Protein AF-A0A948AY35-F1 (afdb_monomer_lite)

Foldseek 3Di:
DVVVVVVVVVVVVVVVVVVCVVVVVVVVVVVVVVVVVVVVVVVVVVVVVVVVVVVVVVVVVVVVVVVVVVVVVVVVVVVVVVVVVVVVVVVVDDDPPPDDDLDFDWAFQDPVLLVDPDDDQQQFWKQFPVLAIDRDPSRQNVVVPGGTITTDHRPPPPDD

Secondary structure (DSSP, 8-state):
-HHHHHHHHHHHHHHHHHHHHHHHHHHHHHHHHHHHHHHHHHHHHHHHHHHHHHHHHHHHHHHHHHHHHHHHHHHHHHHHHHHHHHHHHHHH----SSS-------EEPPHHHHT-S--------EEETTS-EESSHHHHHHTSS-SEEEES-TT-----

Structure (mmCIF, N/CA/C/O backbone):
data_AF-A0A948AY35-F1
#
_entry.id   AF-A0A948AY35-F1
#
loop_
_atom_site.group_PDB
_atom_site.id
_atom_site.type_symbol
_atom_site.label_atom_id
_atom_site.label_alt_id
_atom_site.label_comp_id
_atom_site.label_asym_id
_atom_site.label_entity_id
_atom_site.label_seq_id
_atom_site.pdbx_PDB_ins_code
_atom_site.Cartn_x
_atom_site.Cartn_y
_atom_site.Cartn_z
_atom_site.occupancy
_atom_site.B_iso_or_equiv
_atom_site.auth_seq_id
_atom_site.auth_comp_id
_atom_site.auth_asym_id
_atom_site.auth_atom_id
_atom_site.pdbx_PDB_model_num
ATOM 1 N N . MET A 1 1 ? -62.578 8.466 62.075 1.00 75.56 1 MET A N 1
ATOM 2 C CA . MET A 1 1 ? -62.343 7.044 61.731 1.00 75.56 1 MET A CA 1
ATOM 3 C C . MET A 1 1 ? -61.662 6.896 60.367 1.00 75.56 1 MET A C 1
ATOM 5 O O . MET A 1 1 ? -60.543 6.408 60.336 1.00 75.56 1 MET A O 1
ATOM 9 N N . ALA A 1 2 ? -62.238 7.414 59.273 1.00 84.88 2 ALA A N 1
ATOM 10 C CA . ALA A 1 2 ? -61.707 7.247 57.907 1.00 84.88 2 ALA A CA 1
ATOM 11 C C . ALA A 1 2 ? -60.247 7.711 57.679 1.00 84.88 2 ALA A C 1
ATOM 13 O O . ALA A 1 2 ? -59.473 6.994 57.057 1.00 84.88 2 ALA A O 1
ATOM 14 N N . LYS A 1 3 ? -59.824 8.859 58.235 1.00 87.44 3 LYS A N 1
ATOM 15 C CA . LYS A 1 3 ? -58.433 9.350 58.091 1.00 87.44 3 LYS A CA 1
ATOM 16 C C . LYS A 1 3 ? -57.384 8.419 58.718 1.00 87.44 3 LYS A C 1
ATOM 18 O O . LYS A 1 3 ? -56.326 8.228 58.138 1.00 87.44 3 LYS A O 1
ATOM 23 N N . LYS A 1 4 ? -57.684 7.815 59.877 1.00 87.88 4 LYS A N 1
ATOM 24 C CA . LYS A 1 4 ? -56.790 6.836 60.530 1.00 87.88 4 LYS A CA 1
ATOM 25 C C . LYS A 1 4 ? -56.676 5.549 59.709 1.00 87.88 4 LYS A C 1
ATOM 27 O O . LYS A 1 4 ? -55.594 4.988 59.620 1.00 87.88 4 LYS A O 1
ATOM 32 N N . LEU A 1 5 ? -57.778 5.125 59.087 1.00 89.56 5 LEU A N 1
ATOM 33 C CA . LEU A 1 5 ? -57.800 3.957 58.209 1.00 89.56 5 LEU A CA 1
ATOM 34 C C . LEU A 1 5 ? -56.969 4.193 56.936 1.00 89.56 5 LEU A C 1
ATOM 36 O O . LEU A 1 5 ? -56.169 3.343 56.575 1.00 89.56 5 LEU A O 1
ATOM 40 N N . LEU A 1 6 ? -57.090 5.369 56.307 1.00 89.50 6 LEU A N 1
ATOM 41 C CA . LEU A 1 6 ? -56.296 5.735 55.125 1.00 89.50 6 LEU A CA 1
ATOM 42 C C . LEU A 1 6 ? -54.789 5.764 55.402 1.00 89.50 6 LEU A C 1
ATOM 44 O O . LEU A 1 6 ? -54.023 5.258 54.591 1.00 89.50 6 LEU A O 1
ATOM 48 N N . ILE A 1 7 ? -54.377 6.311 56.550 1.00 93.25 7 ILE A N 1
ATOM 49 C CA . ILE A 1 7 ? -52.964 6.339 56.961 1.00 93.25 7 ILE A CA 1
ATOM 50 C C . ILE A 1 7 ? -52.431 4.917 57.183 1.00 93.25 7 ILE A C 1
ATOM 52 O O . ILE A 1 7 ? -51.309 4.609 56.801 1.00 93.25 7 ILE A O 1
ATOM 56 N N . LEU A 1 8 ? -53.230 4.029 57.778 1.00 93.00 8 LEU A N 1
ATOM 57 C CA . LEU A 1 8 ? -52.825 2.634 57.969 1.00 93.00 8 LEU A CA 1
ATOM 58 C C . LEU A 1 8 ? -52.699 1.883 56.639 1.00 93.00 8 LEU A C 1
ATOM 60 O O . LEU A 1 8 ? -51.739 1.141 56.456 1.00 93.00 8 LEU A O 1
ATOM 64 N N . VAL A 1 9 ? -53.622 2.108 55.699 1.00 92.44 9 VAL A N 1
ATOM 65 C CA . VAL A 1 9 ? -53.564 1.504 54.360 1.00 92.44 9 VAL A CA 1
ATOM 66 C C . VAL A 1 9 ? -52.343 2.003 53.588 1.00 92.44 9 VAL A C 1
ATOM 68 O O . VAL A 1 9 ? -51.638 1.193 52.995 1.00 92.44 9 VAL A O 1
ATOM 71 N N . SER A 1 10 ? -52.034 3.303 53.629 1.00 92.50 10 SER A N 1
ATOM 72 C CA . SER A 1 10 ? -50.849 3.835 52.948 1.00 92.50 10 SER A CA 1
ATOM 73 C C . SER A 1 10 ? -49.544 3.326 53.560 1.00 92.50 10 SER A C 1
ATOM 75 O O . SER A 1 10 ? -48.650 2.944 52.814 1.00 92.50 10 SER A O 1
ATOM 77 N N . ILE A 1 11 ? -49.441 3.240 54.892 1.00 93.56 11 ILE A N 1
ATOM 78 C CA . ILE A 1 11 ? -48.275 2.645 55.567 1.00 93.56 11 ILE A CA 1
ATOM 79 C C . ILE A 1 11 ? -48.098 1.181 55.153 1.00 93.56 11 ILE A C 1
ATOM 81 O O . ILE A 1 11 ? -46.978 0.759 54.880 1.00 93.56 11 ILE A O 1
ATOM 85 N N . PHE A 1 12 ? -49.188 0.415 55.068 1.00 94.44 12 PHE A N 1
ATOM 86 C CA . PHE A 1 12 ? -49.132 -0.994 54.679 1.00 94.44 12 PHE A CA 1
ATOM 87 C C . PHE A 1 12 ? -48.698 -1.173 53.218 1.00 94.44 12 PHE A C 1
ATOM 89 O O . PHE A 1 12 ? -47.866 -2.027 52.924 1.00 94.44 12 PHE A O 1
ATOM 96 N N . VAL A 1 13 ? -49.204 -0.331 52.311 1.00 93.25 13 VAL A N 1
ATOM 97 C CA . VAL A 1 13 ? -48.786 -0.317 50.901 1.00 93.25 13 VAL A CA 1
ATOM 98 C C . VAL A 1 13 ? -47.312 0.067 50.771 1.00 93.25 13 VAL A C 1
ATOM 100 O O . VAL A 1 13 ? -46.573 -0.616 50.072 1.00 93.25 13 VAL A O 1
ATOM 103 N N . ILE A 1 14 ? -46.858 1.109 51.477 1.00 91.25 14 ILE A N 1
ATOM 104 C CA . ILE A 1 14 ? -45.447 1.520 51.473 1.00 91.25 14 ILE A CA 1
ATOM 105 C C . ILE A 1 14 ? -44.566 0.391 52.019 1.00 91.25 14 ILE A C 1
ATOM 107 O O . ILE A 1 14 ? -43.580 0.044 51.383 1.00 91.25 14 ILE A O 1
ATOM 111 N N . ALA A 1 15 ? -44.933 -0.231 53.142 1.00 90.50 15 ALA A N 1
ATOM 112 C CA . ALA A 1 15 ? -44.180 -1.345 53.718 1.00 90.50 15 ALA A CA 1
ATOM 113 C C . ALA A 1 15 ? -44.100 -2.551 52.766 1.00 90.50 15 ALA A C 1
ATOM 115 O O . ALA A 1 15 ? -43.028 -3.126 52.605 1.00 90.50 15 ALA A O 1
ATOM 116 N N . PHE A 1 16 ? -45.198 -2.902 52.089 1.00 89.50 16 PHE A N 1
ATOM 117 C CA . PHE A 1 16 ? -45.213 -3.973 51.089 1.00 89.50 16 PHE A CA 1
ATOM 118 C C . PHE A 1 16 ? -44.311 -3.660 49.886 1.00 89.50 16 PHE A C 1
ATOM 120 O O . PHE A 1 16 ? -43.584 -4.532 49.422 1.00 89.50 16 PHE A O 1
ATOM 127 N N . VAL A 1 17 ? -44.301 -2.408 49.415 1.00 87.75 17 VAL A N 1
ATOM 128 C CA . VAL A 1 17 ? -43.393 -1.958 48.348 1.00 87.75 17 VAL A CA 1
ATOM 129 C C . VAL A 1 17 ? -41.935 -2.000 48.811 1.00 87.75 17 VAL A C 1
ATOM 131 O O . VAL A 1 17 ? -41.091 -2.508 48.081 1.00 87.75 17 VAL A O 1
ATOM 134 N N . LEU A 1 18 ? -41.634 -1.542 50.032 1.00 83.94 18 LEU A N 1
ATOM 135 C CA . LEU A 1 18 ? -40.282 -1.585 50.604 1.00 83.94 18 LEU A CA 1
ATOM 136 C C . LEU A 1 18 ? -39.753 -3.021 50.760 1.00 83.94 18 LEU A C 1
ATOM 138 O O . LEU A 1 18 ? -38.554 -3.239 50.617 1.00 83.94 18 LEU A O 1
ATOM 142 N N . LEU A 1 19 ? -40.627 -4.004 51.004 1.00 82.69 19 LEU A N 1
ATOM 143 C CA . LEU A 1 19 ? -40.253 -5.423 51.047 1.00 82.69 19 LEU A CA 1
ATOM 144 C C . LEU A 1 19 ? -39.907 -6.004 49.669 1.00 82.69 19 LEU A C 1
ATOM 146 O O . LEU A 1 19 ? -39.177 -6.988 49.607 1.00 82.69 19 LEU A O 1
ATOM 150 N N . GLN A 1 20 ? -40.389 -5.403 48.577 1.00 86.00 20 GLN A N 1
ATOM 151 C CA . GLN A 1 20 ? -40.056 -5.835 47.215 1.00 86.00 20 GLN A CA 1
ATOM 152 C C . GLN A 1 20 ? -38.741 -5.234 46.697 1.00 86.00 20 GLN A C 1
ATOM 154 O O . GLN A 1 20 ? -38.118 -5.822 45.817 1.00 86.00 20 GLN A O 1
ATOM 159 N N . ILE A 1 21 ? -38.279 -4.107 47.252 1.00 83.06 21 ILE A N 1
ATOM 160 C CA . ILE A 1 21 ? -37.003 -3.459 46.891 1.00 83.06 21 ILE A CA 1
ATOM 161 C C . ILE A 1 21 ? -35.799 -4.423 46.885 1.00 83.06 21 ILE A C 1
ATOM 163 O O . ILE A 1 21 ? -35.126 -4.463 45.857 1.00 83.06 21 ILE A O 1
ATOM 167 N N . PRO A 1 22 ? -35.541 -5.253 47.923 1.00 79.38 22 PRO A N 1
ATOM 168 C CA . PRO A 1 22 ? -34.381 -6.152 47.918 1.00 79.38 22 PRO A CA 1
ATOM 169 C C . PRO A 1 22 ? -34.367 -7.133 46.733 1.00 79.38 22 PRO A C 1
ATOM 171 O O . PRO A 1 22 ? -33.296 -7.452 46.228 1.00 79.38 22 PRO A O 1
ATOM 174 N N . SER A 1 23 ? -35.536 -7.562 46.239 1.00 82.62 23 SER A N 1
ATOM 175 C CA . SER A 1 23 ? -35.623 -8.439 45.058 1.00 82.62 23 SER A CA 1
ATOM 176 C C . SER A 1 23 ? -35.258 -7.723 43.753 1.00 82.62 23 SER A C 1
ATOM 178 O O . SER A 1 23 ? -34.711 -8.329 42.832 1.00 82.62 23 SER A O 1
ATOM 180 N N . VAL A 1 24 ? -35.540 -6.419 43.676 1.00 82.75 24 VAL A N 1
ATOM 181 C CA . VAL A 1 24 ? -35.216 -5.593 42.511 1.00 82.75 24 VAL A CA 1
ATOM 182 C C . VAL A 1 24 ? -33.726 -5.252 42.502 1.00 82.75 24 VAL A C 1
ATOM 184 O O . VAL A 1 24 ? -33.115 -5.312 41.439 1.00 82.75 24 VAL A O 1
ATOM 187 N N . ASP A 1 25 ? -33.126 -4.954 43.658 1.00 84.50 25 ASP A N 1
ATOM 188 C CA . ASP A 1 25 ? -31.681 -4.711 43.777 1.00 84.50 25 ASP A CA 1
ATOM 189 C C . ASP A 1 25 ? -30.849 -5.933 43.350 1.00 84.50 25 ASP A C 1
ATOM 191 O O . ASP A 1 25 ? -29.902 -5.781 42.579 1.00 84.50 25 ASP A O 1
ATOM 195 N N . GLU A 1 26 ? -31.233 -7.145 43.769 1.00 86.56 26 GLU A N 1
ATOM 196 C CA . GLU A 1 26 ? -30.557 -8.392 43.372 1.00 86.56 26 GLU A CA 1
ATOM 197 C C . GLU A 1 26 ? -30.661 -8.643 41.856 1.00 86.56 26 GLU A C 1
ATOM 199 O O . GLU A 1 26 ? -29.672 -8.976 41.200 1.00 86.56 26 GLU A O 1
ATOM 204 N N . TYR A 1 27 ? -31.835 -8.392 41.263 1.00 85.31 27 TYR A N 1
ATOM 205 C CA . TYR A 1 27 ? -32.019 -8.471 39.812 1.00 85.31 27 TYR A CA 1
ATOM 206 C C . TYR A 1 27 ? -31.149 -7.450 39.061 1.00 85.31 27 TYR A C 1
ATOM 208 O O . TYR A 1 27 ? -30.494 -7.785 38.073 1.00 85.31 27 TYR A O 1
ATOM 216 N N . VAL A 1 28 ? -31.110 -6.199 39.531 1.00 90.00 28 VAL A N 1
ATOM 217 C CA . VAL A 1 28 ? -30.303 -5.129 38.924 1.00 90.00 28 VAL A CA 1
ATOM 218 C C . VAL A 1 28 ? -28.807 -5.425 39.045 1.00 90.00 28 VAL A C 1
ATOM 220 O O . VAL A 1 28 ? -28.068 -5.174 38.090 1.00 90.00 28 VAL A O 1
ATOM 223 N N . GLN A 1 29 ? -28.354 -5.987 40.169 1.00 91.75 29 GLN A N 1
ATOM 224 C CA . GLN A 1 29 ? -26.970 -6.434 40.335 1.00 91.75 29 GLN A CA 1
ATOM 225 C C . GLN A 1 29 ? -26.615 -7.545 39.346 1.00 91.75 29 GLN A C 1
ATOM 227 O O . GLN A 1 29 ? -25.648 -7.387 38.609 1.00 91.75 29 GLN A O 1
ATOM 232 N N . GLY A 1 30 ? -27.440 -8.588 39.218 1.00 90.06 30 GLY A N 1
ATOM 233 C CA . GLY A 1 30 ? -27.174 -9.671 38.263 1.00 90.06 30 GLY A CA 1
ATOM 234 C C . GLY A 1 30 ? -27.109 -9.195 36.806 1.00 90.06 30 GLY A C 1
ATOM 235 O O . GLY A 1 30 ? -26.261 -9.640 36.029 1.00 90.06 30 GLY A O 1
ATOM 236 N N . VAL A 1 31 ? -27.954 -8.228 36.429 1.00 92.25 31 VAL A N 1
ATOM 237 C CA . VAL A 1 31 ? -27.867 -7.585 35.109 1.00 92.25 31 VAL A CA 1
ATOM 238 C C . VAL A 1 31 ? -26.549 -6.817 34.965 1.00 92.25 31 VAL A C 1
ATOM 240 O O . VAL A 1 31 ? -25.875 -6.950 33.944 1.00 92.25 31 VAL A O 1
ATOM 243 N N . LYS A 1 32 ? -26.152 -6.038 35.978 1.00 93.94 32 LYS A N 1
ATOM 244 C CA . LYS A 1 32 ? -24.899 -5.270 35.969 1.00 93.94 32 LYS A CA 1
ATOM 245 C C . LYS A 1 32 ? -23.674 -6.176 35.855 1.00 93.94 32 LYS A C 1
ATOM 247 O O . LYS A 1 32 ? -22.768 -5.850 35.090 1.00 93.94 32 LYS A O 1
ATOM 252 N N . ASP A 1 33 ? -23.674 -7.306 36.547 1.00 94.88 33 ASP A N 1
ATOM 253 C CA . ASP A 1 33 ? -22.585 -8.280 36.508 1.00 94.88 33 ASP A CA 1
ATOM 254 C C . ASP A 1 33 ? -22.471 -8.909 35.115 1.00 94.88 33 ASP A C 1
ATOM 256 O O . ASP A 1 33 ? -21.389 -8.912 34.532 1.00 94.88 33 ASP A O 1
ATOM 260 N N . SER A 1 34 ? -23.596 -9.298 34.500 1.00 92.75 34 SER A N 1
ATOM 261 C CA . SER A 1 34 ? -23.608 -9.829 33.128 1.00 92.75 34 SER A CA 1
ATOM 262 C C . SER A 1 34 ? -23.106 -8.818 32.088 1.00 92.75 34 SER A C 1
ATOM 264 O O . SER A 1 34 ? -22.402 -9.179 31.142 1.00 92.75 34 SER A O 1
ATOM 266 N N . PHE A 1 35 ? -23.453 -7.537 32.247 1.00 93.81 35 PHE A N 1
ATOM 267 C CA . PHE A 1 35 ? -22.922 -6.476 31.388 1.00 93.81 35 PHE A CA 1
ATOM 268 C C . PHE A 1 35 ? -21.432 -6.218 31.632 1.00 93.81 35 PHE A C 1
ATOM 270 O O . PHE A 1 35 ? -20.707 -5.953 30.674 1.00 93.81 35 PHE A O 1
ATOM 277 N N . THR A 1 36 ? -20.976 -6.308 32.882 1.00 94.44 36 THR A N 1
ATOM 278 C CA . THR A 1 36 ? -19.568 -6.114 33.253 1.00 94.44 36 THR A CA 1
ATOM 279 C C . THR A 1 36 ? -18.703 -7.226 32.668 1.00 94.44 36 THR A C 1
ATOM 281 O O . THR A 1 36 ? -17.741 -6.929 31.973 1.00 94.44 36 THR A O 1
ATOM 284 N N . GLU A 1 37 ? -19.114 -8.486 32.814 1.00 95.00 37 GLU A N 1
ATOM 285 C CA . GLU A 1 37 ? -18.413 -9.641 32.239 1.00 95.00 37 GLU A CA 1
ATOM 286 C C . GLU A 1 37 ? -18.316 -9.554 30.709 1.00 95.00 37 GLU A C 1
ATOM 288 O O . GLU A 1 37 ? -17.250 -9.744 30.127 1.00 95.00 37 GLU A O 1
ATOM 293 N N . LYS A 1 38 ? -19.413 -9.192 30.029 1.00 96.62 38 LYS A N 1
ATOM 294 C CA . LYS A 1 38 ? -19.388 -8.995 28.570 1.00 96.62 38 LYS A CA 1
ATOM 295 C C . LYS A 1 38 ? -18.461 -7.862 28.153 1.00 96.62 38 LYS A C 1
ATOM 297 O O . LYS A 1 38 ? -17.773 -7.993 27.146 1.00 96.62 38 LYS A O 1
ATOM 302 N N . ARG A 1 39 ? -18.462 -6.752 28.893 1.00 95.25 39 ARG A N 1
ATOM 303 C CA . ARG A 1 39 ? -17.567 -5.621 28.632 1.00 95.25 39 ARG A CA 1
ATOM 304 C C . ARG A 1 39 ? -16.108 -6.042 28.786 1.00 95.25 39 ARG A C 1
ATOM 306 O O . ARG A 1 39 ? -15.298 -5.658 27.952 1.00 95.25 39 ARG A O 1
ATOM 313 N N . ASP A 1 40 ? -15.795 -6.828 29.808 1.00 96.19 40 ASP A N 1
ATOM 314 C CA . ASP A 1 40 ? -14.427 -7.258 30.087 1.00 96.19 40 ASP A CA 1
ATOM 315 C C . ASP A 1 40 ? -13.937 -8.256 29.018 1.00 96.19 40 ASP A C 1
ATOM 317 O O . ASP A 1 40 ? -12.861 -8.063 28.461 1.00 96.19 40 ASP A O 1
ATOM 321 N N . ASN A 1 41 ? -14.779 -9.205 28.585 1.00 96.25 41 ASN A N 1
ATOM 322 C CA . ASN A 1 41 ? -14.470 -10.085 27.444 1.00 96.25 41 ASN A CA 1
ATOM 323 C C . ASN A 1 41 ? -14.217 -9.303 26.142 1.00 96.25 41 ASN A C 1
ATOM 325 O O . ASN A 1 41 ? -13.321 -9.633 25.368 1.00 96.25 41 ASN A O 1
ATOM 329 N N . VAL A 1 42 ? -15.012 -8.259 25.880 1.00 97.44 42 VAL A N 1
ATOM 330 C CA . VAL A 1 42 ? -14.816 -7.396 24.703 1.00 97.44 42 VAL A CA 1
ATOM 331 C C . VAL A 1 42 ? -13.522 -6.590 24.817 1.00 97.44 42 VAL A C 1
ATOM 333 O O . VAL A 1 42 ? -12.857 -6.387 23.806 1.00 97.44 42 VAL A O 1
ATOM 336 N N . ALA A 1 43 ? -13.155 -6.138 26.018 1.00 97.31 43 ALA A N 1
ATOM 337 C CA . ALA A 1 43 ? -11.902 -5.427 26.247 1.00 97.31 43 ALA A CA 1
ATOM 338 C C . ALA A 1 43 ? -10.685 -6.331 25.983 1.00 97.31 43 ALA A C 1
ATOM 340 O O . ALA A 1 43 ? -9.770 -5.914 25.280 1.00 97.31 43 ALA A O 1
ATOM 341 N N . GLU A 1 44 ? -10.713 -7.584 26.449 1.00 96.06 44 GLU A N 1
ATOM 342 C CA . GLU A 1 44 ? -9.636 -8.550 26.188 1.00 96.06 44 GLU A CA 1
ATOM 343 C C . GLU A 1 44 ? -9.500 -8.893 24.695 1.00 96.06 44 GLU A C 1
ATOM 345 O O . GLU A 1 44 ? -8.390 -8.940 24.159 1.00 96.06 44 GLU A O 1
ATOM 350 N N . GLU A 1 45 ? -10.619 -9.092 23.991 1.00 97.38 45 GLU A N 1
ATOM 351 C CA . GLU A 1 45 ? -10.603 -9.304 22.538 1.00 97.38 45 GLU A CA 1
ATOM 352 C C . GLU A 1 45 ? -10.092 -8.066 21.790 1.00 97.38 45 GLU A C 1
ATOM 354 O O . GLU A 1 45 ? -9.330 -8.195 20.831 1.00 97.38 45 GLU A O 1
ATOM 359 N N . TYR A 1 46 ? -10.462 -6.863 22.239 1.00 95.94 46 TYR A N 1
ATOM 360 C CA . TYR A 1 46 ? -9.975 -5.619 21.651 1.00 95.94 46 TYR A CA 1
ATOM 361 C C . TYR A 1 46 ? -8.459 -5.483 21.798 1.00 95.94 46 TYR A C 1
ATOM 363 O O . TYR A 1 46 ? -7.789 -5.180 20.811 1.00 95.94 46 TYR A O 1
ATOM 371 N N . ASP A 1 47 ? -7.911 -5.755 22.983 1.00 97.31 47 ASP A N 1
ATOM 372 C CA . ASP A 1 47 ? -6.466 -5.700 23.217 1.00 97.31 47 ASP A CA 1
ATOM 373 C C . ASP A 1 47 ? -5.726 -6.750 22.372 1.00 97.31 47 ASP A C 1
ATOM 375 O O . ASP A 1 47 ? -4.760 -6.423 21.683 1.00 97.31 47 ASP A O 1
ATOM 379 N N . ARG A 1 48 ? -6.252 -7.980 22.279 1.00 96.25 48 ARG A N 1
ATOM 380 C CA . ARG A 1 48 ? -5.687 -9.026 21.408 1.00 96.25 48 ARG A CA 1
ATOM 381 C C . ARG A 1 48 ? -5.680 -8.622 19.932 1.00 96.25 48 ARG A C 1
ATOM 383 O O . ARG A 1 48 ? -4.751 -8.957 19.194 1.00 96.25 48 ARG A O 1
ATOM 390 N N . VAL A 1 49 ? -6.744 -7.971 19.467 1.00 97.62 49 VAL A N 1
ATOM 391 C CA . VAL A 1 49 ? -6.829 -7.463 18.092 1.00 97.62 49 VAL A CA 1
ATOM 392 C C . VAL A 1 49 ? -5.858 -6.308 17.897 1.00 97.62 49 VAL A C 1
ATOM 394 O O . VAL A 1 49 ? -5.170 -6.275 16.882 1.00 97.62 49 VAL A O 1
ATOM 397 N N . LYS A 1 50 ? -5.759 -5.397 18.863 1.00 97.69 50 LYS A N 1
ATOM 398 C CA . LYS A 1 50 ? -4.847 -4.257 18.817 1.00 97.69 50 LYS A CA 1
ATOM 399 C C . LYS A 1 50 ? -3.387 -4.696 18.706 1.00 97.69 50 LYS A C 1
ATOM 401 O O . LYS A 1 50 ? -2.679 -4.148 17.867 1.00 97.69 50 LYS A O 1
ATOM 406 N N . ASP A 1 51 ? -2.974 -5.710 19.462 1.00 97.25 51 ASP A N 1
ATOM 407 C CA . ASP A 1 51 ? -1.616 -6.262 19.386 1.00 97.25 51 ASP A CA 1
ATOM 408 C C . ASP A 1 51 ? -1.327 -6.841 17.995 1.00 97.25 51 ASP A C 1
ATOM 410 O O . ASP A 1 51 ? -0.337 -6.491 17.360 1.00 97.25 51 ASP A O 1
ATOM 414 N N . LYS A 1 52 ? -2.250 -7.646 17.452 1.00 97.88 52 LYS A N 1
ATOM 415 C CA . LYS A 1 52 ? -2.116 -8.180 16.086 1.00 97.88 52 LYS A CA 1
ATOM 416 C C . LYS A 1 52 ? -2.081 -7.086 15.024 1.00 97.88 52 LYS A C 1
ATOM 418 O O . LYS A 1 52 ? -1.415 -7.249 14.009 1.00 97.88 52 LYS A O 1
ATOM 423 N N . VAL A 1 53 ? -2.850 -6.016 15.212 1.00 97.88 53 VAL A N 1
ATOM 424 C CA . VAL A 1 53 ? -2.841 -4.870 14.299 1.00 97.88 53 VAL A CA 1
ATOM 425 C C . VAL A 1 53 ? -1.490 -4.165 14.370 1.00 97.88 53 VAL A C 1
ATOM 427 O O . VAL A 1 53 ? -0.963 -3.836 13.315 1.00 97.88 53 VAL A O 1
ATOM 430 N N . SER A 1 54 ? -0.903 -4.006 15.559 1.00 97.38 54 SER A N 1
ATOM 431 C CA . SER A 1 54 ? 0.453 -3.466 15.716 1.00 97.38 54 SER A CA 1
ATOM 432 C C . SER A 1 54 ? 1.483 -4.312 14.964 1.00 97.38 54 SER A C 1
ATOM 434 O O . SER A 1 54 ? 2.194 -3.778 14.123 1.00 97.38 54 SER A O 1
ATOM 436 N N . ASP A 1 55 ? 1.475 -5.636 15.154 1.00 97.88 55 ASP A N 1
ATOM 437 C CA . ASP A 1 55 ? 2.391 -6.548 14.449 1.00 97.88 55 ASP A CA 1
ATOM 438 C C . ASP A 1 55 ? 2.256 -6.464 12.918 1.00 97.88 55 ASP A C 1
ATOM 440 O O . ASP A 1 55 ? 3.210 -6.682 12.170 1.00 97.88 55 ASP A O 1
ATOM 444 N N . VAL A 1 56 ? 1.035 -6.234 12.425 1.00 97.75 56 VAL A N 1
ATOM 445 C CA . VAL A 1 56 ? 0.778 -6.061 10.990 1.00 97.75 56 VAL A CA 1
ATOM 446 C C . VAL A 1 56 ? 1.295 -4.712 10.507 1.00 97.75 56 VAL A C 1
ATOM 448 O O . VAL A 1 56 ? 1.851 -4.660 9.414 1.00 97.75 56 VAL A O 1
ATOM 451 N N . VAL A 1 57 ? 1.123 -3.647 11.293 1.00 97.88 57 VAL A N 1
ATOM 452 C CA . VAL A 1 57 ? 1.642 -2.314 10.962 1.00 97.88 57 VAL A CA 1
ATOM 453 C C . VAL A 1 57 ? 3.163 -2.358 10.839 1.00 97.88 57 VAL A C 1
ATOM 455 O O . VAL A 1 57 ? 3.667 -1.952 9.796 1.00 97.88 57 VAL A O 1
ATOM 458 N N . ASP A 1 58 ? 3.865 -2.964 11.798 1.00 97.06 58 ASP A N 1
ATOM 459 C CA . ASP A 1 58 ? 5.330 -3.076 11.769 1.00 97.06 58 ASP A CA 1
ATOM 460 C C . ASP A 1 58 ? 5.816 -3.802 10.499 1.00 97.06 58 ASP A C 1
ATOM 462 O O . ASP A 1 58 ? 6.686 -3.323 9.777 1.00 97.06 58 ASP A O 1
ATOM 466 N N . LYS A 1 59 ? 5.170 -4.917 10.129 1.00 97.88 59 LYS A N 1
ATOM 467 C CA . LYS A 1 59 ? 5.503 -5.649 8.890 1.00 97.88 59 LYS A CA 1
ATOM 468 C C . LYS A 1 59 ? 5.248 -4.847 7.619 1.00 97.88 59 LYS A C 1
ATOM 470 O O . LYS A 1 59 ? 5.922 -5.065 6.611 1.00 97.88 59 LYS A O 1
ATOM 475 N N . VAL A 1 60 ? 4.220 -4.001 7.620 1.00 97.81 60 VAL A N 1
ATOM 476 C CA . VAL A 1 60 ? 3.907 -3.137 6.477 1.00 97.81 60 VAL A CA 1
ATOM 477 C C . VAL A 1 60 ? 4.960 -2.042 6.347 1.00 97.81 60 VAL A C 1
ATOM 479 O O . VAL A 1 60 ? 5.355 -1.745 5.223 1.00 97.81 60 VAL A O 1
ATOM 482 N N . GLU A 1 61 ? 5.439 -1.487 7.459 1.00 97.25 61 GLU A N 1
ATOM 483 C CA . GLU A 1 61 ? 6.531 -0.509 7.464 1.00 97.25 61 GLU A CA 1
ATOM 484 C C . GLU A 1 61 ? 7.842 -1.130 6.959 1.00 97.25 61 GLU A C 1
ATOM 486 O O . GLU A 1 61 ? 8.421 -0.591 6.016 1.00 97.25 61 GLU A O 1
ATOM 491 N N . ASP A 1 62 ? 8.218 -2.319 7.443 1.00 95.94 62 ASP A N 1
ATOM 492 C CA . ASP A 1 62 ? 9.393 -3.058 6.945 1.00 95.94 62 ASP A CA 1
ATOM 493 C C . ASP A 1 62 ? 9.290 -3.352 5.435 1.00 95.94 62 ASP A C 1
ATOM 495 O O . ASP A 1 62 ? 10.250 -3.229 4.673 1.00 95.94 62 ASP A O 1
ATOM 499 N N . THR A 1 63 ? 8.098 -3.752 4.975 1.00 97.25 63 THR A N 1
ATOM 500 C CA . THR A 1 63 ? 7.855 -4.035 3.551 1.00 97.25 63 THR A CA 1
ATOM 501 C C . THR A 1 63 ? 7.942 -2.762 2.717 1.00 97.25 63 THR A C 1
ATOM 503 O O . THR A 1 63 ? 8.424 -2.809 1.588 1.00 97.25 63 THR A O 1
ATOM 506 N N . LYS A 1 64 ? 7.469 -1.629 3.246 1.00 97.44 64 LYS A N 1
ATOM 507 C CA . LYS A 1 64 ? 7.540 -0.341 2.561 1.00 97.44 64 LYS A CA 1
ATOM 508 C C . LYS A 1 64 ? 8.995 0.080 2.358 1.00 97.44 64 LYS A C 1
ATOM 510 O O . LYS A 1 64 ? 9.336 0.427 1.234 1.00 97.44 64 LYS A O 1
ATOM 515 N N . GLU A 1 65 ? 9.823 0.003 3.397 1.00 94.62 65 GLU A N 1
ATOM 516 C CA . GLU A 1 65 ? 11.251 0.344 3.311 1.00 94.62 65 GLU A CA 1
ATOM 517 C C . GLU A 1 65 ? 11.955 -0.526 2.258 1.00 94.62 65 GLU A C 1
ATOM 519 O O . GLU A 1 65 ? 12.590 -0.009 1.343 1.00 94.62 65 GLU A O 1
ATOM 524 N N . GLY A 1 66 ? 11.713 -1.843 2.272 1.00 94.81 66 GLY A N 1
ATOM 525 C CA . GLY A 1 66 ? 12.273 -2.740 1.256 1.00 94.81 66 GLY A CA 1
ATOM 526 C C . GLY A 1 66 ? 11.772 -2.478 -0.173 1.00 94.81 66 GLY A C 1
ATOM 527 O O . GLY A 1 66 ? 12.481 -2.760 -1.139 1.00 94.81 66 GLY A O 1
ATOM 528 N N . VAL A 1 67 ? 10.553 -1.953 -0.337 1.00 97.19 67 VAL A N 1
ATOM 529 C CA . VAL A 1 67 ? 10.025 -1.547 -1.650 1.00 97.19 67 VAL A CA 1
ATOM 530 C C . VAL A 1 67 ? 10.665 -0.243 -2.121 1.00 97.19 67 VAL A C 1
ATOM 532 O O . VAL A 1 67 ? 10.961 -0.138 -3.307 1.00 97.19 67 VAL A O 1
ATOM 535 N N . GLU A 1 68 ? 10.891 0.723 -1.231 1.00 96.94 68 GLU A N 1
ATOM 536 C CA . GLU A 1 68 ? 11.585 1.976 -1.557 1.00 96.94 68 GLU A CA 1
ATOM 537 C C . GLU A 1 68 ? 13.024 1.688 -2.029 1.00 96.94 68 GLU A C 1
ATOM 539 O O . GLU A 1 68 ? 13.384 2.100 -3.131 1.00 96.94 68 GLU A O 1
ATOM 544 N N . ASP A 1 69 ? 13.773 0.836 -1.318 1.00 96.19 69 ASP A N 1
ATOM 545 C CA . ASP A 1 69 ? 15.118 0.393 -1.733 1.00 96.19 69 ASP A CA 1
ATOM 546 C C . ASP A 1 69 ? 15.123 -0.314 -3.105 1.00 96.19 69 ASP A C 1
ATOM 548 O O . ASP A 1 69 ? 16.028 -0.150 -3.937 1.00 96.19 69 ASP A O 1
ATOM 552 N N . ALA A 1 70 ? 14.106 -1.145 -3.357 1.00 96.75 70 ALA A N 1
ATOM 553 C CA . ALA A 1 70 ? 13.964 -1.845 -4.629 1.00 96.75 70 ALA A CA 1
ATOM 554 C C . ALA A 1 70 ? 13.629 -0.884 -5.778 1.00 96.75 70 ALA A C 1
ATOM 556 O O . ALA A 1 70 ? 14.118 -1.078 -6.892 1.00 96.75 70 ALA A O 1
ATOM 557 N N . ILE A 1 71 ? 12.807 0.139 -5.522 1.00 97.56 71 ILE A N 1
ATOM 558 C CA . ILE A 1 71 ? 12.485 1.182 -6.500 1.00 97.56 71 ILE A CA 1
ATOM 559 C C . ILE A 1 71 ? 13.744 1.965 -6.864 1.00 97.56 71 ILE A C 1
ATOM 561 O O . ILE A 1 71 ? 13.981 2.151 -8.055 1.00 97.56 71 ILE A O 1
ATOM 565 N N . ASP A 1 72 ? 14.569 2.345 -5.889 1.00 96.94 72 ASP A N 1
ATOM 566 C CA . ASP A 1 72 ? 15.824 3.063 -6.143 1.00 96.94 72 ASP A CA 1
ATOM 567 C C . ASP A 1 72 ? 16.764 2.233 -7.027 1.00 96.94 72 ASP A C 1
ATOM 569 O O . ASP A 1 72 ? 17.248 2.707 -8.053 1.00 96.94 72 ASP A O 1
ATOM 573 N N . THR A 1 73 ? 16.913 0.940 -6.720 1.00 97.56 73 THR A N 1
ATOM 574 C CA . THR A 1 73 ? 17.719 0.017 -7.540 1.00 97.56 73 THR A CA 1
ATOM 575 C C . THR A 1 73 ? 17.202 -0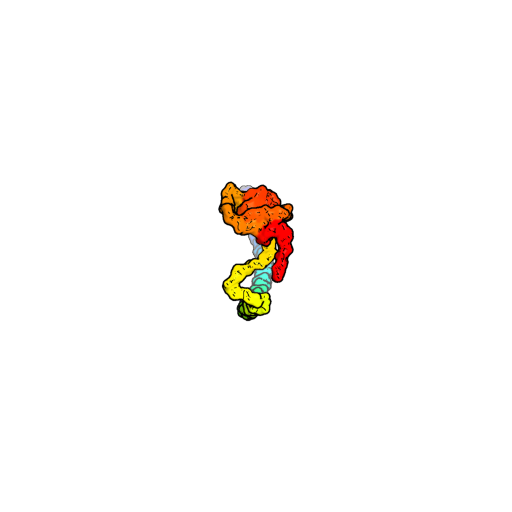.081 -8.980 1.00 97.56 73 THR A C 1
ATOM 577 O O . THR A 1 73 ? 17.981 -0.171 -9.932 1.00 97.56 73 THR A O 1
ATOM 580 N N . VAL A 1 74 ? 15.879 -0.100 -9.161 1.00 97.1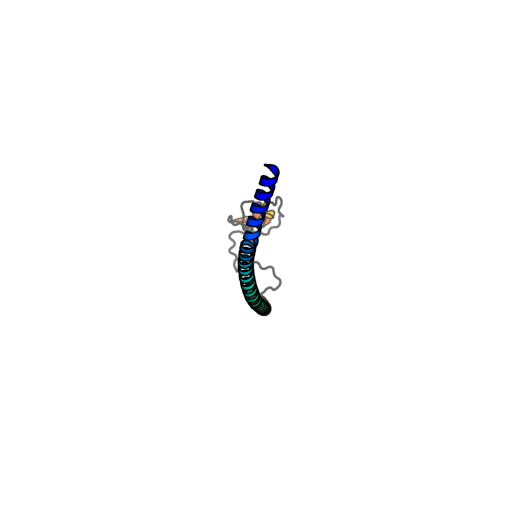2 74 VAL A N 1
ATOM 581 C CA . VAL A 1 74 ? 15.265 -0.124 -10.494 1.00 97.12 74 VAL A CA 1
ATOM 582 C C . VAL A 1 74 ? 15.453 1.214 -11.203 1.00 97.12 74 VAL A C 1
ATOM 584 O O . VAL A 1 74 ? 15.727 1.202 -12.398 1.00 97.12 74 VAL A O 1
ATOM 587 N N . SER A 1 75 ? 15.340 2.339 -10.496 1.00 97.88 75 SER A N 1
ATOM 588 C CA . SER A 1 75 ? 15.582 3.671 -11.054 1.00 97.88 75 SER A CA 1
ATOM 589 C C . SER A 1 75 ? 17.006 3.782 -11.588 1.00 97.88 75 SER A C 1
ATOM 591 O O . SER A 1 75 ? 17.184 4.090 -12.762 1.00 97.88 75 SER A O 1
ATOM 593 N N . ASP A 1 76 ? 18.000 3.400 -10.785 1.00 96.94 76 ASP A N 1
ATOM 594 C CA . ASP A 1 76 ? 19.408 3.391 -11.193 1.00 96.94 76 ASP A CA 1
ATOM 595 C C . ASP A 1 76 ? 19.638 2.507 -12.431 1.00 96.94 76 ASP A C 1
ATOM 597 O O . ASP A 1 76 ? 20.392 2.851 -13.346 1.00 96.94 76 ASP A O 1
ATOM 601 N N . ALA A 1 77 ? 18.973 1.349 -12.488 1.00 96.81 77 ALA A N 1
ATOM 602 C CA . ALA A 1 77 ? 19.047 0.462 -13.643 1.00 96.81 77 ALA A CA 1
ATOM 603 C C . ALA A 1 77 ? 18.387 1.072 -14.890 1.00 96.81 77 ALA A C 1
ATOM 605 O O . ALA A 1 77 ? 18.909 0.907 -15.992 1.00 96.81 77 ALA A O 1
ATOM 606 N N . VAL A 1 78 ? 17.256 1.767 -14.738 1.00 96.50 78 VAL A N 1
ATOM 607 C CA . VAL A 1 78 ? 16.577 2.474 -15.833 1.00 96.50 78 VAL A CA 1
ATOM 608 C C . VAL A 1 78 ? 17.449 3.611 -16.358 1.00 96.50 78 VAL A C 1
ATOM 610 O O . VAL A 1 78 ? 17.565 3.744 -17.573 1.00 96.50 78 VAL A O 1
ATOM 613 N N . ASP A 1 79 ? 18.119 4.358 -15.483 1.00 96.00 79 ASP A N 1
ATOM 614 C CA . ASP A 1 79 ? 19.038 5.429 -15.878 1.00 96.00 79 ASP A CA 1
ATOM 615 C C . ASP A 1 79 ? 20.232 4.871 -16.664 1.00 96.00 79 ASP A C 1
ATOM 617 O O . ASP A 1 79 ? 20.560 5.362 -17.746 1.00 96.00 79 ASP A O 1
ATOM 621 N N . ALA A 1 80 ? 20.822 3.765 -16.197 1.00 94.69 80 ALA A N 1
ATOM 622 C CA . ALA A 1 80 ? 21.886 3.076 -16.924 1.00 94.69 80 ALA A CA 1
ATOM 623 C C . ALA A 1 80 ? 21.419 2.566 -18.299 1.00 94.69 80 ALA A C 1
ATOM 625 O O . ALA A 1 80 ? 22.164 2.643 -19.279 1.00 94.69 80 ALA A O 1
ATOM 626 N N . VAL A 1 81 ? 20.184 2.060 -18.398 1.00 95.12 81 VAL A N 1
ATOM 627 C CA . VAL A 1 81 ? 19.589 1.674 -19.684 1.00 95.12 81 VAL A CA 1
ATOM 628 C C . VAL A 1 81 ? 19.388 2.901 -20.569 1.00 95.12 81 VAL A C 1
ATOM 630 O O . VAL A 1 81 ? 19.736 2.829 -21.745 1.00 95.12 81 VAL A O 1
ATOM 633 N N . GLY A 1 82 ? 18.913 4.021 -20.024 1.00 92.00 82 GLY A N 1
ATOM 634 C CA . GLY A 1 82 ? 18.781 5.295 -20.734 1.00 92.00 82 GLY A CA 1
ATOM 635 C C . GLY A 1 82 ? 20.094 5.713 -21.390 1.00 92.00 82 GLY A C 1
ATOM 636 O O . GLY A 1 82 ? 20.143 5.877 -22.605 1.00 92.00 82 GLY A O 1
ATOM 637 N N . GLU A 1 83 ? 21.197 5.710 -20.636 1.00 89.06 83 GLU A N 1
ATOM 638 C CA . GLU A 1 83 ? 22.521 6.023 -21.187 1.00 89.06 83 GLU A CA 1
ATOM 639 C C . GLU A 1 83 ? 22.961 5.059 -22.299 1.00 89.06 83 GLU A C 1
ATOM 641 O O . GLU A 1 83 ? 23.683 5.443 -23.224 1.00 89.06 83 GLU A O 1
ATOM 646 N N . THR A 1 84 ? 22.600 3.775 -22.201 1.00 89.88 84 THR A N 1
ATOM 647 C CA . THR A 1 84 ? 22.895 2.816 -23.274 1.00 89.88 84 THR A CA 1
ATOM 648 C C . THR A 1 84 ? 22.019 3.038 -24.494 1.00 89.88 84 THR A C 1
ATOM 650 O O . THR A 1 84 ? 22.518 2.888 -25.604 1.00 89.88 84 THR A O 1
ATOM 653 N N . VAL A 1 85 ? 20.755 3.421 -24.310 1.00 89.06 85 VAL A N 1
ATOM 654 C CA . VAL A 1 85 ? 19.840 3.755 -25.403 1.00 89.06 85 VAL A CA 1
ATOM 655 C C . VAL A 1 85 ? 20.333 5.005 -26.124 1.00 89.06 85 VAL A C 1
ATOM 657 O O . VAL A 1 85 ? 20.404 4.973 -27.346 1.00 89.06 85 VAL A O 1
ATOM 660 N N . ASP A 1 86 ? 20.787 6.033 -25.405 1.00 83.75 86 ASP A N 1
ATOM 661 C CA . ASP A 1 86 ? 21.375 7.238 -26.006 1.00 83.75 86 ASP A CA 1
ATOM 662 C C . ASP A 1 86 ? 22.626 6.901 -26.832 1.00 83.75 86 ASP A C 1
ATOM 664 O O . ASP A 1 86 ? 22.806 7.376 -27.952 1.00 83.75 86 ASP A O 1
ATOM 668 N N . LYS A 1 87 ? 23.483 6.008 -26.322 1.00 84.00 87 LYS A N 1
ATOM 669 C CA . LYS A 1 87 ? 24.665 5.535 -27.062 1.00 84.00 87 LYS A CA 1
ATOM 670 C C . LYS A 1 87 ? 24.296 4.675 -28.269 1.00 84.00 87 LYS A C 1
ATOM 672 O O . LYS A 1 87 ? 24.977 4.759 -29.282 1.00 84.00 87 LYS A O 1
ATOM 677 N N . VAL A 1 88 ? 23.261 3.840 -28.167 1.00 79.69 88 VAL A N 1
ATOM 678 C CA . VAL A 1 88 ? 22.779 2.983 -29.263 1.00 79.69 88 VAL A CA 1
ATOM 679 C C . VAL A 1 88 ? 22.046 3.802 -30.326 1.00 79.69 88 VAL A C 1
ATOM 681 O O . VAL A 1 88 ? 22.162 3.479 -31.504 1.00 79.69 88 VAL A O 1
ATOM 684 N N . SER A 1 89 ? 21.366 4.886 -29.942 1.00 69.38 89 SER A N 1
ATOM 685 C CA . SER A 1 89 ? 20.801 5.865 -30.876 1.00 69.38 89 SER A CA 1
ATOM 686 C C . SER A 1 89 ? 21.883 6.378 -31.829 1.00 69.38 89 SER A C 1
ATOM 688 O O . SER A 1 89 ? 21.689 6.379 -33.038 1.00 69.38 89 SER A O 1
ATOM 690 N N . ASN A 1 90 ? 23.077 6.660 -31.304 1.00 60.88 90 ASN A N 1
ATOM 691 C CA . ASN A 1 90 ? 24.224 7.140 -32.082 1.00 60.88 90 ASN A CA 1
ATOM 692 C C . ASN A 1 90 ? 24.996 6.030 -32.829 1.00 60.88 90 ASN A C 1
ATOM 694 O O . ASN A 1 90 ? 26.048 6.298 -33.398 1.00 60.88 90 ASN A O 1
ATOM 698 N N . VAL A 1 91 ? 24.535 4.773 -32.782 1.00 67.25 91 VAL A N 1
ATOM 699 C CA . VAL A 1 91 ? 25.101 3.638 -33.546 1.00 67.25 91 VAL A CA 1
ATOM 700 C C . VAL A 1 91 ? 24.212 3.270 -34.738 1.00 67.25 91 VAL A C 1
ATOM 702 O O . VAL A 1 91 ? 24.671 2.605 -35.661 1.00 67.25 91 VAL A O 1
ATOM 705 N N . PHE A 1 92 ? 22.948 3.699 -34.729 1.00 59.91 92 PHE A N 1
ATOM 706 C CA . PHE A 1 92 ? 22.065 3.647 -35.897 1.00 59.91 92 PHE A CA 1
ATOM 707 C C . PHE A 1 92 ? 21.968 4.993 -36.632 1.00 59.91 92 PHE A C 1
ATOM 709 O O . PHE A 1 92 ? 21.343 5.041 -37.685 1.00 59.91 92 PHE A O 1
ATOM 716 N N . GLY A 1 93 ? 22.582 6.051 -36.089 1.00 52.50 93 GLY A N 1
ATOM 717 C CA . GLY A 1 93 ? 22.884 7.295 -36.793 1.00 52.50 93 GLY A CA 1
ATOM 718 C C . GLY A 1 93 ? 24.345 7.293 -37.231 1.00 52.50 93 GLY A C 1
ATOM 719 O O . GLY A 1 93 ? 25.209 7.772 -36.497 1.00 52.50 93 GLY A O 1
ATOM 720 N N . ASP A 1 94 ? 24.621 6.697 -38.388 1.00 45.12 94 ASP A N 1
ATOM 721 C CA . ASP A 1 94 ? 25.807 7.069 -39.153 1.00 45.12 94 ASP A CA 1
ATOM 722 C C . ASP A 1 94 ? 25.526 8.465 -39.752 1.00 45.12 94 ASP A C 1
ATOM 724 O O . ASP A 1 94 ? 24.522 8.646 -40.433 1.00 45.12 94 ASP A O 1
ATOM 728 N N . ASP A 1 95 ? 26.423 9.413 -39.463 1.00 46.66 95 ASP A N 1
ATOM 729 C CA . ASP A 1 95 ? 26.621 10.707 -40.138 1.00 46.66 95 ASP A CA 1
ATOM 730 C C . ASP A 1 95 ? 25.632 11.877 -39.888 1.00 46.66 95 ASP A C 1
ATOM 732 O O . ASP A 1 95 ? 25.032 12.378 -40.825 1.00 46.66 95 ASP A O 1
ATOM 736 N N . GLU A 1 96 ? 25.630 12.481 -38.687 1.00 48.06 96 GLU A N 1
ATOM 737 C CA . GLU A 1 96 ? 25.417 13.947 -38.579 1.00 48.06 96 GLU A CA 1
ATOM 738 C C . GLU A 1 96 ? 26.778 14.658 -38.447 1.00 48.06 96 GLU A C 1
ATOM 740 O O . GLU A 1 96 ? 27.235 15.089 -37.383 1.00 48.06 96 GLU A O 1
ATOM 745 N N . GLU A 1 97 ? 27.463 14.741 -39.590 1.00 44.50 97 GLU A N 1
ATOM 746 C CA . GLU A 1 97 ? 28.178 15.957 -39.973 1.00 44.50 97 GLU A CA 1
ATOM 747 C C . GLU A 1 97 ? 27.119 17.057 -40.166 1.00 44.50 97 GLU A C 1
ATOM 749 O O . GLU A 1 97 ? 26.038 16.781 -40.671 1.00 44.50 97 GLU A O 1
ATOM 754 N N . GLU A 1 98 ? 27.389 18.291 -39.733 1.00 54.00 98 GLU A N 1
ATOM 755 C CA . GLU A 1 98 ? 26.490 19.437 -39.935 1.00 54.00 98 GLU A CA 1
ATOM 756 C C . GLU A 1 98 ? 26.145 19.613 -41.427 1.00 54.00 98 GLU A C 1
ATOM 758 O O . GLU A 1 98 ? 26.892 20.247 -42.176 1.00 54.00 98 GLU A O 1
ATOM 763 N N . ALA A 1 99 ? 25.024 19.035 -41.853 1.00 41.69 99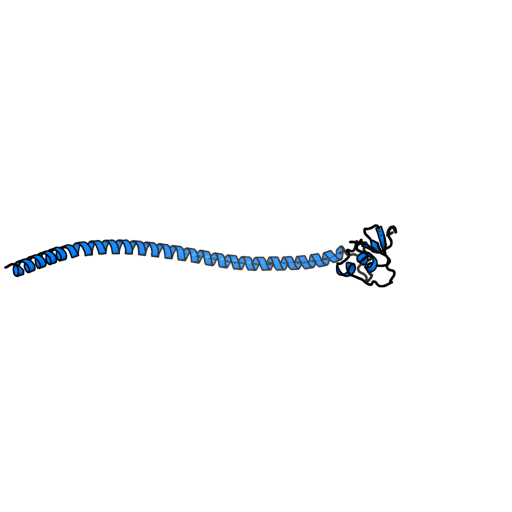 ALA A N 1
ATOM 764 C CA . ALA A 1 99 ? 24.424 19.192 -43.166 1.00 41.69 99 ALA A CA 1
ATOM 765 C C . ALA A 1 99 ? 22.963 18.734 -43.094 1.00 41.69 99 ALA A C 1
ATOM 767 O O . ALA A 1 99 ? 22.674 17.548 -43.057 1.00 41.69 99 ALA A O 1
ATOM 768 N N . ASP A 1 100 ? 22.066 19.712 -43.048 1.00 41.41 100 ASP A N 1
ATOM 769 C CA . ASP A 1 100 ? 20.650 19.688 -43.408 1.00 41.41 100 ASP A CA 1
ATOM 770 C C . ASP A 1 100 ? 20.177 18.353 -44.032 1.00 41.41 100 ASP A C 1
ATOM 772 O O . ASP A 1 100 ? 20.194 18.188 -45.252 1.00 41.41 100 ASP A O 1
ATOM 776 N N . GLU A 1 101 ? 19.748 17.395 -43.202 1.00 45.12 101 GLU A N 1
ATOM 777 C CA . GLU A 1 101 ? 19.256 16.104 -43.685 1.00 45.12 101 GLU A CA 1
ATOM 778 C C . GLU A 1 101 ? 17.984 16.304 -44.530 1.00 45.12 101 GLU A C 1
ATOM 780 O O . GLU A 1 101 ? 16.880 16.588 -44.043 1.00 45.12 101 GLU A O 1
ATOM 785 N N . GLU A 1 102 ? 18.153 16.179 -45.847 1.00 51.84 102 GLU A N 1
ATOM 786 C CA . GLU A 1 102 ? 17.088 15.965 -46.819 1.00 51.84 102 GLU A CA 1
ATOM 787 C C . GLU A 1 102 ? 16.567 14.532 -46.698 1.00 51.84 102 GLU A C 1
ATOM 789 O O . GLU A 1 102 ? 16.746 13.697 -47.576 1.00 51.84 102 GLU A O 1
ATOM 794 N N . GLU A 1 103 ? 15.869 14.250 -45.604 1.00 48.12 103 GLU A N 1
ATOM 795 C CA . GLU A 1 103 ? 15.049 13.053 -45.513 1.00 48.12 103 GLU A CA 1
ATOM 796 C C . GLU A 1 103 ? 13.681 13.343 -46.130 1.00 48.12 103 GLU A C 1
ATOM 798 O O . GLU A 1 103 ? 13.019 14.342 -45.808 1.00 48.12 103 GLU A O 1
ATOM 803 N N . THR A 1 104 ? 13.251 12.448 -47.021 1.00 52.59 104 THR A N 1
ATOM 804 C CA . THR A 1 104 ? 11.971 12.449 -47.755 1.00 52.59 104 THR A CA 1
ATOM 805 C C . THR A 1 104 ? 10.781 12.200 -46.815 1.00 52.59 104 THR A C 1
ATOM 807 O O . THR A 1 104 ? 9.946 11.318 -46.995 1.00 52.59 104 THR A O 1
ATOM 810 N N . SER A 1 105 ? 10.689 12.995 -45.755 1.00 65.50 105 SER A N 1
ATOM 811 C CA . SER A 1 105 ? 9.583 13.002 -44.816 1.00 65.50 105 SER A CA 1
ATOM 812 C C . SER A 1 105 ? 8.441 13.806 -45.422 1.00 65.50 105 SER A C 1
ATOM 814 O O . SER A 1 105 ? 8.584 14.976 -45.749 1.00 65.50 105 SER A O 1
ATOM 816 N N . SER A 1 106 ? 7.280 13.183 -45.588 1.00 76.44 106 SER A N 1
ATOM 817 C CA . SER A 1 106 ? 6.050 13.912 -45.891 1.00 76.44 106 SER A CA 1
ATOM 818 C C . SER A 1 106 ? 5.745 14.858 -44.725 1.00 76.44 106 SER A C 1
ATOM 820 O O . SER A 1 106 ? 5.354 14.418 -43.643 1.00 76.44 106 SER A O 1
ATOM 822 N N . GLN A 1 107 ? 5.942 16.158 -44.920 1.00 90.38 107 GLN A N 1
ATOM 823 C CA . GLN A 1 107 ? 5.633 17.190 -43.940 1.00 90.38 107 GLN A CA 1
ATOM 824 C C . GLN A 1 107 ? 4.122 17.454 -43.908 1.00 90.38 107 GLN A C 1
ATOM 826 O O . GLN A 1 107 ? 3.455 17.428 -44.935 1.00 90.38 107 GLN A O 1
ATOM 831 N N . THR A 1 108 ? 3.554 17.704 -42.726 1.00 94.06 108 THR A N 1
ATOM 832 C CA . THR A 1 108 ? 2.124 18.036 -42.567 1.00 94.06 108 THR A CA 1
ATOM 833 C C . THR A 1 108 ? 1.945 19.539 -42.403 1.00 94.06 108 THR A C 1
ATOM 835 O O . THR A 1 108 ? 2.673 20.174 -41.639 1.00 94.06 108 THR A O 1
ATOM 838 N N . CYS A 1 109 ? 0.962 20.109 -43.093 1.00 93.44 109 CYS A N 1
ATOM 839 C CA . CYS A 1 109 ? 0.598 21.511 -42.965 1.00 93.44 109 CYS A CA 1
ATOM 840 C C . CYS A 1 109 ? 0.047 21.814 -41.571 1.00 93.44 109 CYS A C 1
ATOM 842 O O . CYS A 1 109 ? -0.878 21.153 -41.095 1.00 93.44 109 CYS A O 1
ATOM 844 N N . THR A 1 110 ? 0.573 22.856 -40.932 1.00 91.69 110 THR A N 1
ATOM 845 C CA .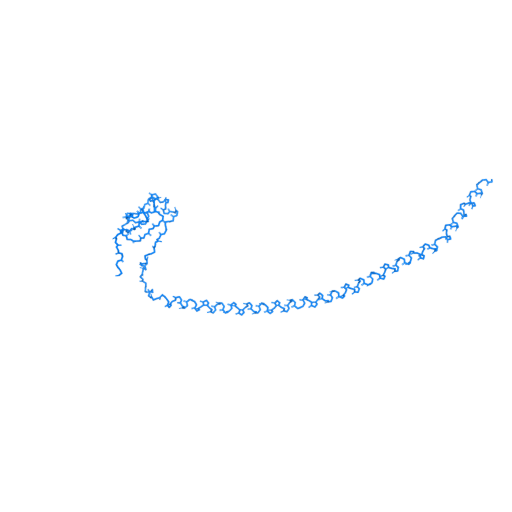 THR A 1 110 ? 0.032 23.342 -39.661 1.00 91.69 110 THR A CA 1
ATOM 846 C C . THR A 1 110 ? -1.172 24.255 -39.890 1.00 91.69 110 THR A C 1
ATOM 848 O O . THR A 1 110 ? -1.331 24.868 -40.948 1.00 91.69 110 THR A O 1
ATOM 851 N N . GLU A 1 111 ? -2.014 24.402 -38.868 1.00 90.06 111 GLU A N 1
ATOM 852 C CA . GLU A 1 111 ? -3.175 25.303 -38.912 1.00 90.06 111 GLU A CA 1
ATOM 853 C C . GLU A 1 111 ? -2.778 26.769 -39.169 1.00 90.06 111 GLU A C 1
ATOM 855 O O . GLU A 1 111 ? -3.520 27.515 -39.802 1.00 90.06 111 GLU A O 1
ATOM 860 N N . GLU A 1 112 ? -1.585 27.181 -38.729 1.00 86.56 112 GLU A N 1
ATOM 861 C CA . GLU A 1 112 ? -1.048 28.520 -38.993 1.00 86.56 112 GLU A CA 1
ATOM 862 C C . GLU A 1 112 ? -0.696 28.709 -40.474 1.00 86.56 112 GLU A C 1
ATOM 864 O O . GLU A 1 112 ? -1.048 29.727 -41.067 1.00 86.56 112 GLU A O 1
ATOM 869 N N . GLN A 1 113 ? -0.067 27.710 -41.099 1.00 88.12 113 GLN A N 1
ATOM 870 C CA . GLN A 1 113 ? 0.272 27.751 -42.524 1.00 88.12 113 GLN A CA 1
ATOM 871 C C . GLN A 1 113 ? -0.979 27.731 -43.408 1.00 88.12 113 GLN A C 1
ATOM 873 O O . GLN A 1 113 ? -1.026 28.419 -44.423 1.00 88.12 113 GLN A O 1
ATOM 878 N N . LYS A 1 114 ? -2.017 26.992 -43.003 1.00 90.31 114 LYS A N 1
ATOM 879 C CA . LYS A 1 114 ? -3.320 26.984 -43.687 1.00 90.31 114 LYS A CA 1
ATOM 880 C C . LYS A 1 114 ? -4.051 28.326 -43.594 1.00 90.31 114 LYS A C 1
ATOM 882 O O . LYS A 1 114 ? -4.821 28.666 -44.487 1.00 90.31 114 LYS A O 1
ATOM 887 N N . ALA A 1 115 ? -3.807 29.093 -42.533 1.00 91.19 115 ALA A N 1
ATOM 888 C CA . ALA A 1 115 ? -4.373 30.425 -42.335 1.00 91.19 115 ALA A CA 1
ATOM 889 C C . ALA A 1 115 ? -3.516 31.556 -42.940 1.00 91.19 115 ALA A C 1
ATOM 891 O O . ALA A 1 115 ? -3.872 32.729 -42.801 1.00 91.19 115 ALA A O 1
ATOM 892 N N . ALA A 1 116 ? -2.389 31.241 -43.587 1.00 89.69 116 ALA A N 1
ATOM 893 C CA . ALA A 1 116 ? -1.494 32.247 -44.139 1.00 89.69 116 ALA A CA 1
ATOM 894 C C . ALA A 1 116 ? -2.133 32.961 -45.345 1.00 89.69 116 ALA A C 1
ATOM 896 O O . ALA A 1 116 ? -2.353 32.373 -46.398 1.00 89.69 116 ALA A O 1
ATOM 897 N N . GLU A 1 117 ? -2.397 34.263 -45.210 1.00 88.50 117 GLU A N 1
ATOM 898 C CA . GLU A 1 117 ? -2.923 35.092 -46.309 1.00 88.50 117 GLU A CA 1
ATOM 899 C C . GLU A 1 117 ? -1.822 35.578 -47.269 1.00 88.50 117 GLU A C 1
ATOM 901 O O . GLU A 1 117 ? -2.101 35.991 -48.396 1.00 88.50 117 GLU A O 1
ATOM 906 N N . ILE A 1 118 ? -0.563 35.567 -46.815 1.00 90.69 118 ILE A N 1
ATOM 907 C CA . ILE A 1 118 ? 0.602 36.053 -47.558 1.00 90.69 118 ILE A CA 1
ATOM 908 C C . ILE A 1 118 ? 1.753 35.067 -47.360 1.00 90.69 118 ILE A C 1
ATOM 910 O O . ILE A 1 118 ? 2.160 34.809 -46.230 1.00 90.69 118 ILE A O 1
ATOM 914 N N . CYS A 1 119 ? 2.318 34.585 -48.465 1.00 92.12 119 CYS A N 1
ATOM 915 C CA . CYS A 1 119 ? 3.524 33.760 -48.487 1.00 92.12 119 CYS A CA 1
ATOM 916 C C . CYS A 1 119 ? 4.681 34.515 -49.145 1.00 92.12 119 CYS A C 1
ATOM 918 O O . CYS A 1 119 ? 4.465 35.418 -49.961 1.00 92.12 119 CYS A O 1
ATOM 920 N N . THR A 1 120 ? 5.919 34.152 -48.802 1.00 89.69 120 THR A N 1
ATOM 921 C CA . THR A 1 120 ? 7.087 34.665 -49.524 1.00 89.69 120 THR A CA 1
ATOM 922 C C . THR A 1 120 ? 7.099 34.121 -50.953 1.00 89.69 120 THR A C 1
ATOM 924 O O . THR A 1 120 ? 6.472 33.107 -51.262 1.00 89.69 120 THR A O 1
ATOM 927 N N . MET A 1 121 ? 7.798 34.821 -51.846 1.00 88.69 121 MET A N 1
ATOM 928 C CA . MET A 1 121 ? 7.973 34.413 -53.247 1.00 88.69 121 MET A CA 1
ATOM 929 C C . MET A 1 121 ? 9.269 33.615 -53.446 1.00 88.69 121 MET A C 1
ATOM 931 O O . MET A 1 121 ? 9.798 33.560 -54.555 1.00 88.69 121 MET A O 1
ATOM 935 N N . ASP A 1 122 ? 9.802 33.041 -52.367 1.00 91.69 122 ASP A N 1
ATOM 936 C CA . ASP A 1 122 ? 10.982 32.189 -52.433 1.00 91.69 122 ASP A CA 1
ATOM 937 C C . ASP A 1 122 ? 10.612 30.888 -53.141 1.00 91.69 122 ASP A C 1
ATOM 939 O O . ASP A 1 122 ? 9.558 30.307 -52.867 1.00 91.69 122 ASP A O 1
ATOM 943 N N . TYR A 1 123 ? 11.464 30.466 -54.073 1.00 90.06 123 TYR A N 1
ATOM 944 C CA . TYR A 1 123 ? 11.254 29.249 -54.844 1.00 90.06 123 TYR A CA 1
ATOM 945 C C . TYR A 1 123 ? 11.984 28.081 -54.186 1.00 90.06 123 TYR A C 1
ATOM 947 O O . TYR A 1 123 ? 13.181 27.885 -54.388 1.00 90.06 123 TYR A O 1
ATOM 955 N N . THR A 1 124 ? 11.242 27.337 -53.377 1.00 92.50 124 THR A N 1
ATOM 956 C CA . THR A 1 124 ? 11.651 26.108 -52.698 1.00 92.50 124 THR A CA 1
ATOM 957 C C . THR A 1 124 ? 10.559 25.066 -52.932 1.00 92.50 124 THR A C 1
ATOM 959 O O . THR A 1 124 ? 9.686 24.894 -52.080 1.00 92.50 124 THR A O 1
ATOM 962 N N . PRO A 1 125 ? 10.526 24.440 -54.123 1.00 93.12 125 PRO A N 1
ATOM 963 C CA . PRO A 1 125 ? 9.356 23.709 -54.578 1.00 93.12 125 PRO A CA 1
ATOM 964 C C . PRO A 1 125 ? 8.987 22.563 -53.640 1.00 93.12 125 PRO A C 1
ATOM 966 O O . PRO A 1 125 ? 9.854 21.916 -53.051 1.00 93.12 125 PRO A O 1
ATOM 969 N N . VAL A 1 126 ? 7.685 22.326 -53.513 1.00 93.00 126 VAL A N 1
ATOM 970 C CA . VAL A 1 126 ? 7.131 21.202 -52.758 1.00 93.00 126 VAL A CA 1
ATOM 971 C C . VAL A 1 126 ? 6.039 20.510 -53.563 1.00 93.00 126 VAL A C 1
ATOM 973 O O . VAL A 1 126 ? 5.292 21.160 -54.300 1.00 93.00 126 VAL A O 1
ATOM 976 N N . CYS A 1 127 ? 5.917 19.202 -53.389 1.00 94.06 127 CYS A N 1
ATOM 977 C CA . CYS A 1 127 ? 4.870 18.388 -53.969 1.00 94.06 127 CYS A CA 1
ATOM 978 C C . CYS A 1 127 ? 3.785 18.152 -52.923 1.00 94.06 127 CYS A C 1
ATOM 980 O O . CYS A 1 127 ? 4.047 17.513 -51.904 1.00 94.06 127 CYS A O 1
ATOM 982 N N . GLY A 1 128 ? 2.585 18.687 -53.152 1.00 92.56 128 GLY A N 1
ATOM 983 C CA . GLY A 1 128 ? 1.429 18.419 -52.299 1.00 92.56 128 GLY A CA 1
ATOM 984 C C . GLY A 1 128 ? 0.938 16.977 -52.437 1.00 92.56 128 GLY A C 1
ATOM 985 O O . GLY A 1 128 ? 1.185 16.305 -53.440 1.00 92.56 128 GLY A O 1
ATOM 986 N N . ASP A 1 129 ? 0.191 16.504 -51.446 1.00 92.44 129 ASP A N 1
ATOM 987 C CA . ASP A 1 129 ? -0.552 15.237 -51.501 1.00 92.44 129 ASP A CA 1
ATOM 988 C C . ASP A 1 129 ? -1.643 15.201 -52.583 1.00 92.44 129 ASP A C 1
ATOM 990 O O . ASP A 1 129 ? -2.100 14.126 -52.981 1.00 92.44 129 ASP A O 1
ATOM 994 N N . ASP A 1 130 ? -2.010 16.363 -53.117 1.00 92.94 130 ASP A N 1
ATOM 995 C CA . ASP A 1 130 ? -2.839 16.524 -54.308 1.00 92.94 130 ASP A CA 1
ATOM 996 C C . ASP A 1 130 ? -2.081 16.278 -55.630 1.00 92.94 130 ASP A C 1
ATOM 998 O O . ASP A 1 130 ? -2.686 16.274 -56.708 1.00 92.94 130 ASP A O 1
ATOM 1002 N N . GLY A 1 131 ? -0.769 16.034 -55.555 1.00 90.50 131 GLY A N 1
ATOM 1003 C CA . GLY A 1 131 ? 0.107 15.799 -56.699 1.00 90.50 131 GLY A CA 1
ATOM 1004 C C . GLY A 1 131 ? 0.435 17.063 -57.495 1.00 90.50 131 GLY A C 1
ATOM 1005 O O . GLY A 1 131 ? 0.888 16.957 -58.639 1.00 90.50 131 GLY A O 1
ATOM 1006 N N . VAL A 1 132 ? 0.206 18.253 -56.928 1.00 93.38 132 VAL A N 1
ATOM 1007 C CA . VAL A 1 132 ? 0.541 19.540 -57.545 1.00 93.38 132 VAL A CA 1
ATOM 1008 C C . VAL A 1 132 ? 1.830 20.095 -56.943 1.00 93.38 132 VAL A C 1
ATOM 1010 O O . VAL A 1 132 ? 2.074 20.032 -55.741 1.00 93.38 132 VAL A O 1
ATOM 1013 N N . THR A 1 133 ? 2.683 20.657 -57.801 1.00 94.44 133 THR A N 1
ATOM 1014 C CA . THR A 1 133 ? 3.897 21.359 -57.372 1.00 94.44 133 THR A CA 1
ATOM 1015 C C . THR A 1 133 ? 3.578 22.795 -56.991 1.00 94.44 133 THR A C 1
ATOM 1017 O O . THR A 1 133 ? 3.021 23.554 -57.789 1.00 94.44 133 THR A O 1
ATOM 1020 N N . TYR A 1 134 ? 3.987 23.184 -55.792 1.00 93.75 134 TYR A N 1
ATOM 1021 C CA . TYR A 1 134 ? 3.861 24.534 -55.264 1.00 93.75 134 TYR A CA 1
ATOM 1022 C C . TYR A 1 134 ? 5.236 25.179 -55.143 1.00 93.75 134 TYR A C 1
ATOM 1024 O O . TYR A 1 134 ? 6.219 24.504 -54.868 1.00 93.75 134 TYR A O 1
ATOM 1032 N N . GLY A 1 135 ? 5.306 26.503 -55.313 1.00 93.44 135 GLY A N 1
ATOM 1033 C CA . GLY A 1 135 ? 6.578 27.233 -55.271 1.00 93.44 135 GLY A CA 1
ATOM 1034 C C . GLY A 1 135 ? 7.268 27.221 -53.904 1.00 93.44 135 GLY A C 1
ATOM 1035 O O . GLY A 1 135 ? 8.478 27.393 -53.857 1.00 93.44 135 GLY A O 1
ATOM 1036 N N . ASN A 1 136 ? 6.514 27.026 -52.816 1.00 93.12 136 ASN A N 1
ATOM 1037 C CA . ASN A 1 136 ? 7.023 26.763 -51.471 1.00 93.12 136 ASN A CA 1
ATOM 1038 C C . ASN A 1 136 ? 5.946 26.146 -50.563 1.00 93.12 136 ASN A C 1
ATOM 1040 O O . ASN A 1 136 ? 4.755 26.163 -50.887 1.00 93.12 136 ASN A O 1
ATOM 1044 N N . ALA A 1 137 ? 6.369 25.653 -49.396 1.00 93.12 137 ALA A N 1
ATOM 1045 C CA . ALA A 1 137 ? 5.507 25.045 -48.378 1.00 93.12 137 ALA A CA 1
ATOM 1046 C C . ALA A 1 137 ? 4.347 25.943 -47.919 1.00 93.12 137 ALA A C 1
ATOM 1048 O O . ALA A 1 137 ? 3.229 25.466 -47.731 1.00 93.12 137 ALA A O 1
ATOM 1049 N N . CYS A 1 138 ? 4.587 27.250 -47.764 1.00 95.12 138 CYS A N 1
ATOM 1050 C CA . CYS A 1 138 ? 3.533 28.188 -47.376 1.00 95.12 138 CYS A CA 1
ATOM 1051 C C . CYS A 1 138 ? 2.430 28.229 -48.439 1.00 95.12 138 CYS A C 1
ATOM 1053 O O . CYS A 1 138 ? 1.257 28.089 -48.107 1.00 95.12 138 CYS A O 1
ATOM 1055 N N . GLY A 1 139 ? 2.799 28.352 -49.719 1.00 93.94 139 GLY A N 1
ATOM 1056 C CA . GLY A 1 139 ? 1.843 28.370 -50.827 1.00 93.94 139 GLY A CA 1
ATOM 1057 C C . GLY A 1 139 ? 1.054 27.066 -50.973 1.00 93.94 139 GLY A C 1
ATOM 1058 O O . GLY A 1 139 ? -0.126 27.112 -51.317 1.00 93.94 139 GLY A O 1
ATOM 1059 N N . ALA A 1 140 ? 1.679 25.924 -50.671 1.00 94.38 140 ALA A N 1
ATOM 1060 C CA . ALA A 1 140 ? 1.005 24.628 -50.637 1.00 94.38 140 ALA A CA 1
ATOM 1061 C C . ALA A 1 140 ? -0.071 24.588 -49.546 1.00 94.38 140 ALA A C 1
ATOM 1063 O O . ALA A 1 140 ? -1.252 24.407 -49.844 1.00 94.38 140 ALA A O 1
ATOM 1064 N N . CYS A 1 141 ? 0.308 24.858 -48.296 1.00 94.81 141 CYS A N 1
ATOM 1065 C CA . CYS A 1 141 ? -0.600 24.785 -47.153 1.00 94.81 141 CYS A CA 1
ATOM 1066 C C . CYS A 1 141 ? -1.699 25.857 -47.178 1.00 94.81 141 CYS A C 1
ATOM 1068 O O . CYS A 1 141 ? -2.852 25.568 -46.857 1.00 94.81 141 CYS A O 1
ATOM 1070 N N . ALA A 1 142 ? -1.381 27.079 -47.615 1.00 94.19 142 ALA A N 1
ATOM 1071 C CA . ALA A 1 142 ? -2.343 28.177 -47.733 1.00 94.19 142 ALA A CA 1
ATOM 1072 C C . ALA A 1 142 ? -3.378 27.960 -48.851 1.00 94.19 142 ALA A C 1
ATOM 1074 O O . ALA A 1 142 ? -4.399 28.646 -48.897 1.00 94.19 142 ALA A O 1
ATOM 1075 N N . SER A 1 143 ? -3.150 27.003 -49.760 1.00 90.56 143 SER A N 1
ATOM 1076 C CA . SER A 1 143 ? -4.116 26.670 -50.813 1.00 90.56 143 SER A CA 1
ATOM 1077 C C . SER A 1 143 ? -5.411 26.052 -50.267 1.00 90.56 143 SER A C 1
ATOM 1079 O O . SER A 1 143 ? -6.430 26.056 -50.960 1.00 90.56 143 SER A O 1
ATOM 1081 N N . GLY A 1 144 ? -5.367 25.514 -49.041 1.00 85.56 144 GLY A N 1
ATOM 1082 C CA . GLY A 1 144 ? -6.485 24.846 -48.374 1.00 85.56 144 GLY A CA 1
ATOM 1083 C C . GLY A 1 144 ? -6.832 23.460 -48.927 1.00 85.56 144 GLY A C 1
ATOM 1084 O O . GLY A 1 144 ? -7.745 22.830 -48.401 1.00 85.56 144 GLY A O 1
ATOM 1085 N N . ASN A 1 145 ? -6.127 22.987 -49.962 1.00 86.12 145 ASN A N 1
ATOM 1086 C CA . ASN A 1 145 ? -6.353 21.677 -50.588 1.00 86.12 145 ASN A CA 1
ATOM 1087 C C . ASN A 1 145 ? -5.242 20.658 -50.292 1.00 86.12 145 ASN A C 1
ATOM 1089 O O . ASN A 1 145 ? -5.377 19.509 -50.696 1.00 86.12 145 ASN A O 1
ATOM 1093 N N . VAL A 1 146 ? -4.177 21.085 -49.606 1.00 92.88 146 VAL A N 1
ATOM 1094 C CA . VAL A 1 146 ? -3.007 20.268 -49.263 1.00 92.88 146 VAL A CA 1
ATOM 1095 C C . VAL A 1 146 ? -2.952 20.095 -47.749 1.00 92.88 146 VAL A C 1
ATOM 1097 O O . VAL A 1 146 ? -2.927 21.087 -47.012 1.00 92.88 146 VAL A O 1
ATOM 1100 N N . ASP A 1 147 ? -2.926 18.849 -47.278 1.00 93.12 147 ASP A N 1
ATOM 1101 C CA . ASP A 1 147 ? -2.743 18.528 -45.857 1.00 93.12 147 ASP A CA 1
ATOM 1102 C C . ASP A 1 147 ? -1.304 18.102 -45.562 1.00 93.12 147 ASP A C 1
ATOM 1104 O O . ASP A 1 147 ? -0.779 18.380 -44.481 1.00 93.12 147 ASP A O 1
ATOM 1108 N N . THR A 1 148 ? -0.649 17.476 -46.534 1.00 91.31 148 THR A N 1
ATOM 1109 C CA . THR A 1 148 ? 0.742 17.037 -46.456 1.00 91.31 148 THR A CA 1
ATOM 1110 C C . THR A 1 148 ? 1.497 17.341 -47.749 1.00 91.31 148 THR A C 1
ATOM 1112 O O . THR A 1 148 ? 0.908 17.373 -48.824 1.00 91.31 148 THR A O 1
ATOM 1115 N N . TYR A 1 149 ? 2.800 17.597 -47.659 1.00 92.50 149 TYR A N 1
ATOM 1116 C CA . 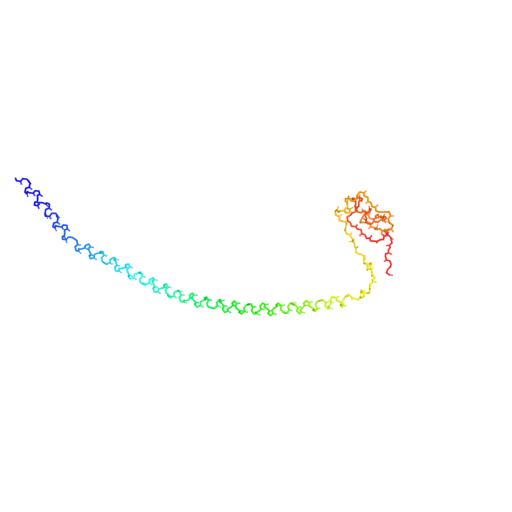TYR A 1 149 ? 3.666 17.853 -48.808 1.00 92.50 149 TYR A CA 1
ATOM 1117 C C . TYR A 1 149 ? 5.038 17.205 -48.615 1.00 92.50 149 TYR A C 1
ATOM 1119 O O . TYR A 1 149 ? 5.437 16.896 -47.498 1.00 92.50 149 TYR A O 1
ATOM 1127 N N . VAL A 1 150 ? 5.771 17.021 -49.705 1.00 91.62 150 VAL A N 1
ATOM 1128 C CA . VAL A 1 150 ? 7.172 16.581 -49.716 1.00 91.62 150 VAL A CA 1
ATOM 1129 C C . VAL A 1 150 ? 8.004 17.676 -50.380 1.00 91.62 150 VAL A C 1
ATOM 1131 O O . VAL A 1 150 ? 7.509 18.369 -51.269 1.00 91.62 150 VAL A O 1
ATOM 1134 N N . LYS A 1 151 ? 9.258 17.867 -49.966 1.00 91.06 151 LYS A N 1
ATOM 1135 C CA . LYS A 1 151 ? 10.187 18.762 -50.677 1.00 91.06 151 LYS A CA 1
ATOM 1136 C C . LYS A 1 151 ? 10.442 18.264 -52.109 1.00 91.06 151 LYS A C 1
ATOM 1138 O O . LYS A 1 151 ? 10.543 17.063 -52.331 1.00 91.06 151 LYS A O 1
ATOM 1143 N N . GLY A 1 152 ? 10.572 19.190 -53.057 1.00 90.38 152 GLY A N 1
ATOM 1144 C CA . GLY A 1 152 ? 10.798 18.902 -54.478 1.00 90.38 152 GLY A CA 1
ATOM 1145 C C . GLY A 1 152 ? 9.545 19.047 -55.344 1.00 90.38 152 GLY A C 1
ATOM 1146 O O . GLY A 1 152 ? 8.434 19.226 -54.847 1.00 90.38 152 GLY A O 1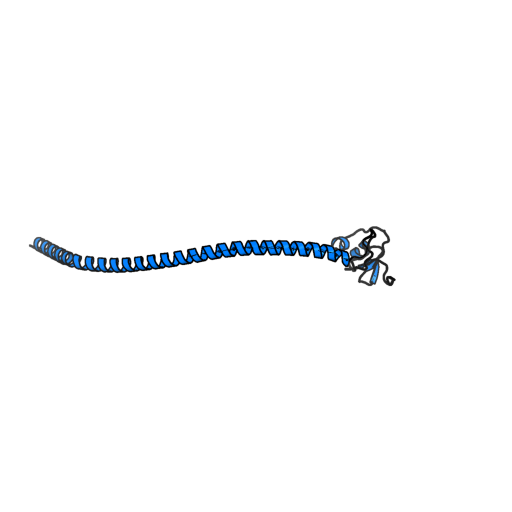
ATOM 1147 N N . GLU A 1 153 ? 9.719 19.010 -56.665 1.00 90.62 153 GLU A N 1
ATOM 1148 C CA . GLU A 1 153 ? 8.599 19.049 -57.609 1.00 90.62 153 GLU A CA 1
ATOM 1149 C C . GLU A 1 153 ? 7.934 17.667 -57.731 1.00 90.62 153 GLU A C 1
ATOM 1151 O O . GLU A 1 153 ? 8.560 16.618 -57.580 1.00 90.62 153 GLU A O 1
ATOM 1156 N N . CYS A 1 154 ? 6.636 17.635 -58.026 1.00 91.62 154 CYS A N 1
ATOM 1157 C CA . CYS A 1 154 ? 5.933 16.374 -58.227 1.00 91.62 154 CYS A CA 1
ATOM 1158 C C . CYS A 1 154 ? 6.436 15.672 -59.491 1.00 91.62 154 CYS A C 1
ATOM 1160 O O . CYS A 1 154 ? 6.381 16.228 -60.587 1.00 91.62 154 CYS A O 1
ATOM 1162 N N . GLY A 1 155 ? 6.840 14.409 -59.351 1.00 81.62 155 GLY A N 1
ATOM 1163 C CA . GLY A 1 155 ? 7.300 13.589 -60.472 1.00 81.62 155 GLY A CA 1
ATOM 1164 C C . GLY A 1 155 ? 8.797 13.688 -60.764 1.00 81.62 155 GLY A C 1
ATOM 1165 O O . GLY A 1 155 ? 9.256 13.020 -61.691 1.00 81.62 155 GLY A O 1
ATOM 1166 N N . GLU A 1 156 ? 9.564 14.442 -59.974 1.00 69.19 156 GLU A N 1
ATOM 1167 C CA . GLU A 1 156 ? 10.985 14.142 -59.816 1.00 69.19 156 GLU A CA 1
ATOM 1168 C C . GLU A 1 156 ? 11.093 12.884 -58.943 1.00 69.19 156 GLU A C 1
ATOM 1170 O O . GLU A 1 156 ? 10.797 12.898 -57.749 1.00 69.19 156 GLU A O 1
ATOM 1175 N N . GLU A 1 157 ? 11.436 11.748 -59.559 1.00 57.81 157 GLU A N 1
ATOM 1176 C CA . GLU A 1 157 ? 11.916 10.592 -58.803 1.00 57.81 157 GLU A CA 1
ATOM 1177 C C . GLU A 1 157 ? 13.189 11.053 -58.097 1.00 57.81 157 GLU A C 1
ATOM 1179 O O . GLU A 1 157 ? 14.176 11.370 -58.762 1.00 57.81 157 GLU A O 1
ATOM 1184 N N . VAL A 1 158 ? 13.132 11.161 -56.770 1.00 54.81 158 VAL A N 1
ATOM 1185 C CA . VAL A 1 158 ? 14.284 11.482 -55.926 1.00 54.81 158 VAL A CA 1
ATOM 1186 C C . VAL A 1 158 ? 15.313 10.371 -56.154 1.00 54.81 158 VAL A C 1
ATOM 1188 O O . VAL A 1 158 ? 15.199 9.279 -55.603 1.00 54.81 158 VAL A O 1
ATOM 1191 N N . ALA A 1 159 ? 16.229 10.598 -57.095 1.00 45.03 159 ALA A N 1
ATOM 1192 C CA . ALA A 1 159 ? 17.325 9.696 -57.392 1.00 45.03 159 ALA A CA 1
ATOM 1193 C C . ALA A 1 159 ? 18.355 9.844 -56.270 1.00 45.03 159 ALA A C 1
ATOM 1195 O O . ALA A 1 159 ? 18.917 10.928 -56.111 1.00 45.03 159 ALA A O 1
ATOM 1196 N N . GLU A 1 160 ? 18.524 8.759 -55.509 1.00 40.31 160 GLU A N 1
ATOM 1197 C CA . GLU A 1 160 ? 19.557 8.556 -54.479 1.00 40.31 160 GLU A CA 1
ATOM 1198 C C . GLU A 1 160 ? 20.962 9.000 -54.927 1.00 40.31 160 GLU A C 1
ATOM 1200 O O . GLU A 1 160 ? 21.353 8.707 -56.088 1.00 40.31 160 GLU A O 1
#

Sequence (160 aa):
MAKKLLILVSIFVIAFVLLQIPSVDEYVQGVKDSFTEKRDNVAEEYDRVKDKVSDVVDKVEDTKEGVEDAIDTVSDAVDAVGETVDKVSNVFGDDEEEADEEETSSQTCTEEQKAAEICTMDYTPVCGDDGVTYGNACGACASGNVDTYVKGECGEEVAE

Radius of gyration: 47.9 Å; chains: 1; bounding box: 90×46×122 Å

pLDDT: mean 86.75, std 14.65, range [40.31, 97.88]